Protein AF-A0A1I6LX87-F1 (afdb_monomer_lite)

Secondary structure (DSSP, 8-state):
-HHHHHHHHHHHHHHHHHHHHHHHHHHHHSTTHHHHHHHHHHHHHHHHHHHHHHHHHHHHHHTT-HHHHHHHHHHHHHHHHHHH-HHHHHHHHHHHHHHHTT-

pLDDT: mean 77.74, std 8.69, range [50.84, 90.19]

Foldseek 3Di:
DVVVVVVVVVVVVVVVVVVLVVQLVVCCPDPPNVVSNLVSVLVVVLVVLVVVLVVQLVVCVVVVNPVSNVCSCVVSVVVSVCSVVVVVVVVVVVVVCCVVVPD

Sequence (103 aa):
MKRKIIRAAMLLCMLCMYCVNTAVVAATTATNYGKNAGEWATEQLFWVGIIAVVIVLVGCLLKRSYVGSIITVVAGGIILYFIRNPEKISDIGESLWKIVSGG

Radius of gyration: 18.85 Å; chains: 1; bounding box: 47×18×64 Å

Structure (mmCIF, N/CA/C/O backbone):
data_AF-A0A1I6LX87-F1
#
_entry.id   AF-A0A1I6LX87-F1
#
loop_
_atom_site.group_PDB
_atom_site.id
_atom_site.type_symbol
_atom_site.label_atom_id
_atom_site.label_alt_id
_atom_site.label_comp_id
_atom_site.label_asym_id
_atom_site.label_entity_id
_atom_site.label_seq_id
_atom_site.pdbx_PDB_ins_code
_atom_site.Cartn_x
_atom_site.Cartn_y
_atom_site.Cartn_z
_atom_site.occupancy
_atom_site.B_iso_or_equiv
_atom_site.auth_seq_id
_atom_site.auth_comp_id
_atom_site.auth_asym_id
_atom_site.auth_atom_id
_atom_site.pdbx_PDB_model_num
ATOM 1 N N . MET A 1 1 ? -0.855 8.718 31.966 1.00 56.66 1 MET A N 1
ATOM 2 C CA . MET A 1 1 ? -1.050 7.680 30.923 1.00 56.66 1 MET A CA 1
ATOM 3 C C . MET A 1 1 ? -0.827 8.188 29.496 1.00 56.66 1 MET A C 1
ATOM 5 O O . MET A 1 1 ? 0.032 7.636 28.822 1.00 56.66 1 MET A O 1
ATOM 9 N N . LYS A 1 2 ? -1.480 9.276 29.053 1.00 61.00 2 LYS A N 1
ATOM 10 C CA . LYS A 1 2 ? -1.371 9.808 27.671 1.00 61.00 2 LYS A CA 1
ATOM 11 C C . LYS A 1 2 ? 0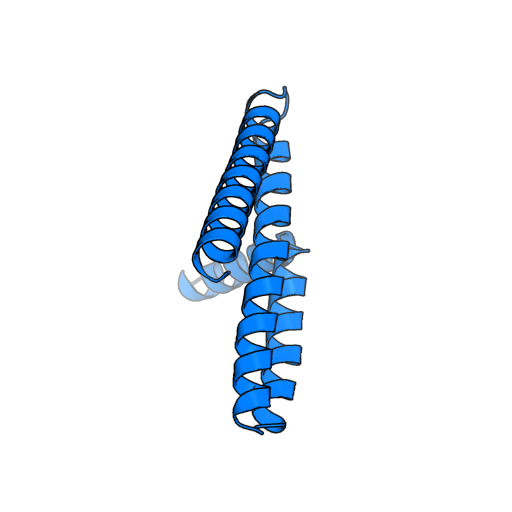.069 10.054 27.171 1.00 61.00 2 LYS A C 1
ATOM 13 O O . LYS A 1 2 ? 0.403 9.668 26.061 1.00 61.00 2 LYS A O 1
ATOM 18 N N . ARG A 1 3 ? 0.966 10.588 28.015 1.00 67.94 3 ARG A N 1
ATOM 19 C CA . ARG A 1 3 ? 2.383 10.829 27.651 1.00 67.94 3 ARG A CA 1
ATOM 20 C C . ARG A 1 3 ? 3.195 9.552 27.377 1.00 67.94 3 ARG A C 1
ATOM 22 O O . ARG A 1 3 ? 4.134 9.602 26.594 1.00 67.94 3 ARG A O 1
ATOM 29 N N . LYS A 1 4 ? 2.847 8.418 28.002 1.00 74.06 4 LYS A N 1
ATOM 30 C CA . LYS A 1 4 ? 3.525 7.127 27.769 1.00 74.06 4 LYS A CA 1
ATOM 31 C C . LYS A 1 4 ? 3.092 6.510 26.435 1.00 74.06 4 LYS A C 1
ATOM 33 O O . LYS A 1 4 ? 3.939 6.017 25.707 1.00 74.06 4 LYS A O 1
ATOM 38 N N . ILE A 1 5 ? 1.807 6.638 26.091 1.00 78.31 5 ILE A N 1
ATOM 39 C CA . ILE A 1 5 ? 1.248 6.189 24.806 1.00 78.31 5 ILE A CA 1
ATOM 40 C C . ILE A 1 5 ? 1.852 6.987 23.645 1.00 78.31 5 ILE A C 1
ATOM 42 O O . ILE A 1 5 ? 2.306 6.399 22.673 1.00 78.31 5 ILE A O 1
ATOM 46 N N . ILE A 1 6 ? 1.943 8.316 23.774 1.00 82.88 6 ILE A N 1
ATOM 47 C CA . ILE A 1 6 ? 2.538 9.168 22.731 1.00 82.88 6 ILE A CA 1
ATOM 48 C C . ILE A 1 6 ? 4.029 8.839 22.532 1.00 82.88 6 ILE A C 1
ATOM 50 O O . ILE A 1 6 ? 4.492 8.745 21.401 1.00 82.88 6 ILE A O 1
ATOM 54 N N . ARG A 1 7 ? 4.787 8.613 23.616 1.00 82.88 7 ARG A N 1
ATOM 55 C CA . ARG A 1 7 ? 6.201 8.201 23.527 1.00 82.88 7 ARG A CA 1
ATOM 56 C C . ARG A 1 7 ? 6.368 6.820 22.892 1.00 82.88 7 ARG A C 1
ATOM 58 O O . ARG A 1 7 ? 7.255 6.656 22.065 1.00 82.88 7 ARG A O 1
ATOM 65 N N . ALA A 1 8 ? 5.510 5.860 23.233 1.00 83.44 8 ALA A N 1
ATOM 66 C CA . ALA A 1 8 ? 5.519 4.534 22.619 1.00 83.44 8 ALA A CA 1
ATOM 67 C C . ALA A 1 8 ? 5.187 4.592 21.117 1.00 83.44 8 ALA A C 1
ATOM 69 O O . ALA A 1 8 ? 5.876 3.963 20.323 1.00 83.44 8 ALA A O 1
ATOM 70 N N . ALA A 1 9 ? 4.201 5.401 20.717 1.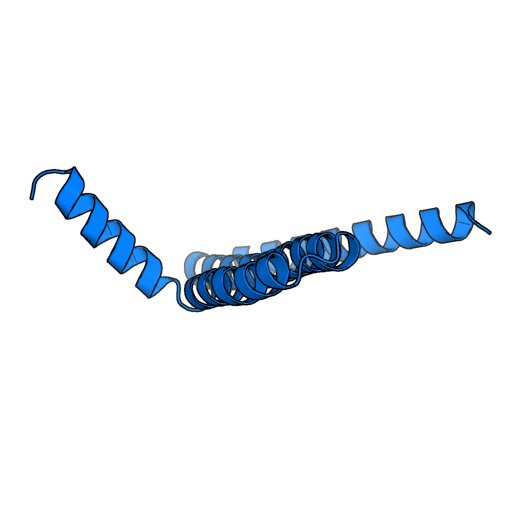00 82.31 9 ALA A N 1
ATOM 71 C CA . ALA A 1 9 ? 3.852 5.605 19.311 1.00 82.31 9 ALA A CA 1
ATOM 72 C C . ALA A 1 9 ? 4.986 6.275 18.516 1.00 82.31 9 ALA A C 1
ATOM 74 O O . ALA A 1 9 ? 5.293 5.849 17.407 1.00 82.31 9 ALA A O 1
ATOM 75 N N . MET A 1 10 ? 5.656 7.280 19.093 1.00 82.81 10 MET A N 1
ATOM 76 C CA . MET A 1 10 ? 6.822 7.911 18.462 1.00 82.81 10 MET A CA 1
ATOM 77 C C . MET A 1 10 ? 7.990 6.934 18.287 1.00 82.81 10 MET A C 1
ATOM 79 O O . MET A 1 10 ? 8.601 6.907 17.223 1.00 82.81 10 MET A O 1
ATOM 83 N N . LEU A 1 11 ? 8.284 6.115 19.303 1.00 85.25 11 LEU A N 1
ATOM 84 C CA . LEU A 1 11 ? 9.334 5.094 19.222 1.00 85.25 11 LEU A CA 1
ATOM 85 C C . LEU A 1 11 ? 9.007 4.015 18.186 1.00 85.25 11 LEU A C 1
ATOM 87 O O . LEU A 1 11 ? 9.892 3.612 17.438 1.00 85.25 11 LEU A O 1
ATOM 91 N N . LEU A 1 12 ? 7.740 3.599 18.095 1.00 86.38 12 LEU A N 1
ATOM 92 C CA . LEU A 1 12 ? 7.280 2.663 17.073 1.00 86.38 12 LEU A CA 1
ATOM 93 C C . LEU A 1 12 ? 7.467 3.245 15.665 1.00 86.38 12 LEU A C 1
ATOM 95 O O . LEU A 1 12 ? 8.058 2.585 14.819 1.00 86.38 12 LEU A O 1
ATOM 99 N N . CYS A 1 13 ? 7.051 4.494 15.426 1.00 80.81 13 CYS A N 1
ATOM 100 C CA . CYS A 1 13 ? 7.267 5.161 14.138 1.00 80.81 13 CYS A CA 1
ATOM 101 C C . CYS A 1 13 ? 8.754 5.261 13.768 1.00 80.81 13 CYS A C 1
ATOM 103 O O . CYS A 1 13 ? 9.115 4.970 12.630 1.00 80.81 13 CYS A O 1
ATOM 105 N N . MET A 1 14 ? 9.618 5.640 14.716 1.00 82.81 14 MET A N 1
ATOM 106 C CA . MET A 1 14 ? 11.064 5.720 14.479 1.00 82.81 14 MET A CA 1
ATOM 107 C C . MET A 1 14 ? 11.675 4.350 14.158 1.00 82.81 14 MET A C 1
ATOM 109 O O . MET A 1 14 ? 12.498 4.251 13.251 1.00 82.81 14 MET A O 1
ATOM 113 N N . LEU A 1 15 ? 11.241 3.290 14.847 1.00 84.81 15 LEU A N 1
ATOM 114 C CA . LEU A 1 15 ? 11.684 1.923 14.577 1.00 84.81 15 LEU A CA 1
ATOM 115 C C . LEU A 1 15 ? 11.241 1.455 13.184 1.00 84.81 15 LEU A C 1
ATOM 117 O O . LEU A 1 15 ? 12.053 0.922 12.435 1.00 84.81 15 LEU A O 1
ATOM 121 N N . CYS A 1 16 ? 9.987 1.715 12.804 1.00 77.94 16 CYS A N 1
ATOM 122 C CA . CYS A 1 16 ? 9.485 1.403 11.467 1.00 77.94 16 CYS A CA 1
ATOM 123 C C . CYS A 1 16 ? 10.295 2.126 10.381 1.00 77.94 16 CYS A C 1
ATOM 125 O O . CYS A 1 16 ? 10.713 1.496 9.415 1.00 77.94 16 CYS A O 1
ATOM 127 N N . MET A 1 17 ? 10.577 3.421 10.557 1.00 80.00 17 MET A N 1
ATOM 128 C CA . MET A 1 17 ? 11.415 4.185 9.624 1.00 80.00 17 MET A CA 1
ATOM 129 C C . MET A 1 17 ? 12.842 3.631 9.534 1.00 80.00 17 MET A C 1
ATOM 131 O O . MET A 1 17 ? 13.406 3.570 8.444 1.00 80.00 17 MET A O 1
ATOM 135 N N . TYR A 1 18 ? 13.414 3.185 10.654 1.00 78.50 18 TYR A N 1
ATOM 136 C CA . TYR A 1 18 ? 14.740 2.574 10.680 1.00 78.50 18 TYR A CA 1
ATOM 137 C C . TYR A 1 18 ? 14.783 1.248 9.906 1.00 78.50 18 TYR A C 1
ATOM 139 O O . TYR A 1 18 ? 15.669 1.063 9.076 1.00 78.50 18 TYR A O 1
ATOM 147 N N . CYS A 1 19 ? 13.800 0.363 10.103 1.00 74.25 19 CYS A N 1
ATOM 148 C CA . CYS A 1 19 ? 13.693 -0.906 9.374 1.00 74.25 19 CYS A CA 1
ATOM 149 C C . CYS A 1 19 ? 13.495 -0.710 7.863 1.00 74.25 19 CYS A C 1
ATOM 151 O O . CYS A 1 19 ? 14.049 -1.455 7.059 1.00 74.25 19 CYS A O 1
ATOM 153 N N . VAL A 1 20 ? 12.725 0.308 7.471 1.00 76.19 20 VAL A N 1
ATOM 154 C CA . VAL A 1 20 ? 12.547 0.687 6.061 1.00 76.19 20 VAL A CA 1
ATOM 155 C C . VAL A 1 20 ? 13.883 1.159 5.483 1.00 76.19 20 VAL A C 1
ATOM 157 O O . VAL A 1 20 ? 14.275 0.699 4.418 1.00 76.19 20 VAL A O 1
ATOM 160 N N . ASN A 1 21 ? 14.628 2.003 6.202 1.00 72.69 21 ASN A N 1
ATOM 161 C CA . ASN A 1 21 ? 15.916 2.517 5.735 1.00 72.69 21 ASN A CA 1
ATOM 162 C C . ASN A 1 21 ? 16.984 1.415 5.596 1.00 72.69 21 ASN A C 1
ATOM 164 O O . ASN A 1 21 ? 17.727 1.401 4.621 1.00 72.69 21 ASN A O 1
ATOM 168 N N . THR A 1 22 ? 17.050 0.453 6.522 1.00 69.88 22 THR A N 1
ATOM 169 C CA . THR A 1 22 ? 17.990 -0.674 6.400 1.00 69.88 22 THR A CA 1
ATOM 170 C C . THR A 1 22 ? 17.620 -1.620 5.260 1.00 69.88 22 THR A C 1
ATOM 172 O O . THR A 1 22 ? 18.516 -2.109 4.575 1.00 69.88 22 THR A O 1
ATOM 175 N N . ALA A 1 23 ? 16.327 -1.831 5.001 1.00 68.19 23 ALA A N 1
ATOM 176 C CA . ALA A 1 23 ? 15.859 -2.597 3.848 1.00 68.19 23 ALA A CA 1
ATOM 177 C C . ALA A 1 23 ? 16.203 -1.904 2.516 1.00 68.19 23 ALA A C 1
ATOM 179 O O . ALA A 1 23 ? 16.660 -2.574 1.592 1.00 68.19 23 ALA A O 1
ATOM 180 N N . VAL A 1 24 ? 16.093 -0.568 2.441 1.00 69.81 24 VAL A N 1
ATOM 181 C CA . VAL A 1 24 ? 16.584 0.215 1.291 1.00 69.81 24 VAL A CA 1
ATOM 182 C C . VAL A 1 24 ? 18.081 0.025 1.117 1.00 69.81 24 VAL A C 1
ATOM 184 O O . VAL A 1 24 ? 18.519 -0.324 0.032 1.00 69.81 24 VAL A O 1
ATOM 187 N N . VAL A 1 25 ? 18.874 0.220 2.174 1.00 67.94 25 VAL A N 1
ATOM 188 C CA . VAL A 1 25 ? 20.341 0.105 2.110 1.00 67.94 25 VAL A CA 1
ATOM 189 C C . VAL A 1 25 ? 20.785 -1.306 1.695 1.00 67.94 25 VAL A C 1
ATOM 191 O O . VAL A 1 25 ? 21.737 -1.462 0.934 1.00 67.94 25 VAL A O 1
ATOM 194 N N . ALA A 1 26 ? 20.080 -2.350 2.136 1.00 65.25 26 ALA A N 1
ATOM 195 C CA . ALA A 1 26 ? 20.334 -3.726 1.711 1.00 65.25 26 ALA A CA 1
ATOM 196 C C . ALA A 1 26 ? 19.944 -3.971 0.240 1.00 65.25 26 ALA A C 1
ATOM 198 O O . ALA A 1 26 ? 20.673 -4.641 -0.492 1.00 65.25 26 ALA A O 1
ATOM 199 N N . ALA A 1 27 ? 18.831 -3.392 -0.221 1.00 61.50 27 ALA A N 1
ATOM 200 C CA . ALA A 1 27 ? 18.418 -3.453 -1.622 1.00 61.50 27 ALA A CA 1
ATOM 201 C C . ALA A 1 27 ? 19.371 -2.673 -2.551 1.00 61.50 27 ALA A C 1
ATOM 203 O O . ALA A 1 27 ? 19.569 -3.073 -3.698 1.00 61.50 27 ALA A O 1
ATOM 204 N N . THR A 1 28 ? 20.003 -1.607 -2.049 1.00 60.25 28 THR A N 1
ATOM 205 C CA . THR A 1 28 ? 20.900 -0.715 -2.801 1.00 60.25 28 THR A CA 1
ATOM 206 C C . THR A 1 28 ? 22.386 -1.089 -2.739 1.00 60.25 28 THR A C 1
ATOM 208 O O . THR A 1 28 ? 23.205 -0.462 -3.402 1.00 60.25 28 THR A O 1
ATOM 211 N N . THR A 1 29 ? 22.778 -2.106 -1.973 1.00 63.62 29 THR A N 1
ATOM 212 C CA . THR A 1 29 ? 24.184 -2.566 -1.890 1.00 63.62 29 THR A CA 1
ATOM 213 C C . THR A 1 29 ? 24.411 -3.94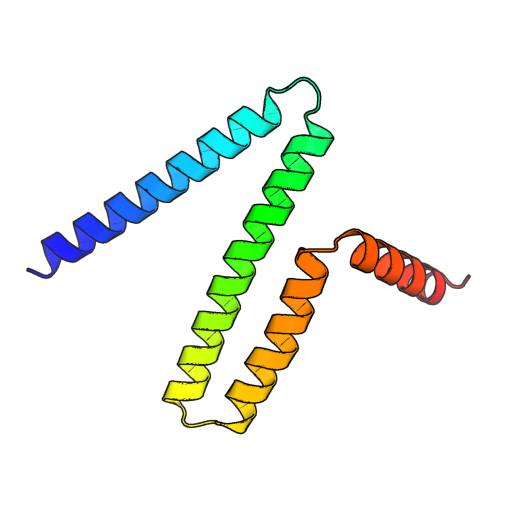9 -2.509 1.00 63.62 29 THR A C 1
ATOM 215 O O . THR A 1 29 ? 25.551 -4.397 -2.624 1.00 63.62 29 THR A O 1
ATOM 218 N N . ALA A 1 30 ? 23.346 -4.618 -2.963 1.00 62.62 30 ALA A N 1
ATOM 219 C CA . ALA A 1 30 ? 23.416 -5.918 -3.624 1.00 62.62 30 ALA A CA 1
ATOM 220 C C . ALA A 1 30 ? 23.796 -5.808 -5.116 1.00 62.62 30 ALA A C 1
ATOM 222 O O . ALA A 1 30 ? 23.468 -4.837 -5.796 1.00 62.62 30 ALA A O 1
ATOM 223 N N . THR A 1 31 ? 24.419 -6.861 -5.657 1.00 64.56 31 THR A N 1
ATOM 224 C CA . THR A 1 31 ? 24.919 -6.972 -7.047 1.00 64.56 31 THR A CA 1
ATOM 225 C C . THR A 1 31 ? 23.849 -6.727 -8.131 1.00 64.56 31 THR A C 1
ATOM 227 O O . THR A 1 31 ? 24.195 -6.440 -9.270 1.00 64.56 31 THR A O 1
ATOM 230 N N . ASN A 1 32 ? 22.556 -6.781 -7.778 1.00 68.44 32 ASN A N 1
ATOM 231 C CA . ASN A 1 32 ? 21.404 -6.504 -8.648 1.00 68.44 32 ASN A CA 1
ATOM 232 C C . ASN A 1 32 ? 20.557 -5.321 -8.133 1.00 68.44 32 ASN A C 1
ATOM 234 O O . ASN A 1 32 ? 19.337 -5.434 -8.000 1.00 68.44 32 ASN A O 1
ATOM 238 N N . TYR A 1 33 ? 21.205 -4.189 -7.844 1.00 64.69 33 TYR A N 1
ATOM 239 C CA . TYR A 1 33 ? 20.602 -2.953 -7.319 1.00 64.69 33 TYR A CA 1
ATOM 240 C C . TYR A 1 33 ? 19.234 -2.615 -7.922 1.00 64.69 33 TYR A C 1
ATOM 242 O O . TYR A 1 33 ? 18.259 -2.430 -7.201 1.00 64.69 33 TYR A O 1
ATOM 250 N N . GLY A 1 34 ? 19.153 -2.530 -9.256 1.00 63.56 34 GLY A N 1
ATOM 251 C CA . GLY A 1 34 ? 17.949 -2.046 -9.938 1.00 63.56 34 GLY A CA 1
ATOM 252 C C . GLY A 1 34 ? 16.750 -2.970 -9.747 1.00 63.56 34 GLY A C 1
ATOM 253 O O . GLY A 1 34 ? 15.638 -2.503 -9.513 1.00 63.56 34 GLY A O 1
ATOM 254 N N . LYS A 1 35 ? 16.991 -4.284 -9.775 1.00 69.56 35 LYS A N 1
ATOM 255 C CA . LYS A 1 35 ? 15.946 -5.287 -9.572 1.00 69.56 35 LYS A CA 1
ATOM 256 C C . LYS A 1 35 ? 15.481 -5.309 -8.116 1.00 69.56 35 LYS A C 1
ATOM 258 O O . LYS A 1 35 ? 14.287 -5.218 -7.860 1.00 69.56 35 LYS A O 1
ATOM 263 N N . ASN A 1 36 ? 16.420 -5.328 -7.173 1.00 72.44 36 ASN A N 1
ATOM 264 C CA . ASN A 1 36 ? 16.102 -5.414 -5.748 1.00 72.44 36 ASN A CA 1
ATOM 265 C C . ASN A 1 36 ? 15.443 -4.131 -5.219 1.00 72.44 36 ASN A C 1
ATOM 267 O O . ASN A 1 36 ? 14.510 -4.203 -4.425 1.00 72.44 36 ASN A O 1
ATOM 271 N N . ALA A 1 37 ? 15.886 -2.954 -5.671 1.00 68.56 37 ALA A N 1
ATOM 272 C CA . ALA A 1 37 ? 15.253 -1.686 -5.318 1.00 68.56 37 ALA A CA 1
ATOM 273 C C . ALA A 1 37 ? 13.847 -1.557 -5.927 1.00 68.56 37 ALA A C 1
ATOM 275 O O . ALA A 1 37 ? 12.946 -1.039 -5.269 1.00 68.56 37 ALA A O 1
ATOM 276 N N . GLY A 1 38 ? 13.644 -2.052 -7.155 1.00 68.06 38 GLY A N 1
ATOM 277 C CA . GLY A 1 38 ? 12.333 -2.094 -7.805 1.00 68.06 38 GLY A CA 1
ATOM 278 C C . GLY A 1 38 ? 11.343 -3.018 -7.091 1.00 68.06 38 GLY A C 1
ATOM 279 O O . GLY A 1 38 ? 10.216 -2.611 -6.807 1.00 68.06 38 GLY A O 1
ATOM 280 N N . GLU A 1 39 ? 11.770 -4.233 -6.738 1.00 76.50 39 GLU A N 1
ATOM 281 C CA . GLU A 1 39 ? 10.964 -5.183 -5.959 1.00 76.50 39 GLU A CA 1
ATOM 282 C C . GLU A 1 39 ? 10.620 -4.605 -4.575 1.00 76.50 39 GLU A C 1
ATOM 284 O O . GLU A 1 39 ? 9.446 -4.556 -4.208 1.00 76.50 39 GLU A O 1
ATOM 289 N N . TRP A 1 40 ? 11.605 -4.043 -3.864 1.00 74.81 40 TRP A N 1
ATOM 290 C CA . TRP A 1 40 ? 11.399 -3.397 -2.565 1.00 74.81 40 TRP A CA 1
ATOM 291 C C . TRP A 1 40 ? 10.421 -2.212 -2.631 1.00 74.81 40 TRP A C 1
ATOM 293 O O . TRP A 1 40 ? 9.509 -2.105 -1.810 1.00 74.81 40 TRP A O 1
ATOM 303 N N . ALA A 1 41 ? 10.563 -1.328 -3.623 1.00 75.06 41 ALA A N 1
ATOM 304 C CA . ALA A 1 41 ? 9.675 -0.177 -3.785 1.00 75.06 41 ALA A CA 1
ATOM 305 C C . ALA A 1 41 ? 8.233 -0.609 -4.093 1.00 75.06 41 ALA A C 1
ATOM 307 O O . ALA A 1 41 ? 7.282 -0.027 -3.569 1.00 75.06 41 ALA A O 1
ATOM 308 N N . THR A 1 42 ? 8.072 -1.658 -4.901 1.00 75.88 42 THR A N 1
ATOM 309 C CA . THR A 1 42 ? 6.765 -2.234 -5.242 1.00 75.88 42 THR A CA 1
ATOM 310 C C . THR A 1 42 ? 6.096 -2.856 -4.015 1.00 75.88 42 THR A C 1
ATOM 312 O O . THR A 1 42 ? 4.910 -2.629 -3.765 1.00 75.88 42 THR A O 1
ATOM 315 N N . GLU A 1 43 ? 6.856 -3.586 -3.196 1.00 79.25 43 GLU A N 1
ATOM 316 C CA . GLU A 1 43 ? 6.360 -4.133 -1.931 1.00 79.25 43 GLU A CA 1
ATOM 317 C C . GLU A 1 43 ? 5.947 -3.033 -0.953 1.00 79.25 43 GLU A C 1
ATOM 319 O O . GLU A 1 43 ? 4.867 -3.102 -0.360 1.00 79.25 43 GLU A O 1
ATOM 324 N N . GLN A 1 44 ? 6.756 -1.982 -0.824 1.00 76.38 44 GLN A N 1
ATOM 325 C CA . GLN A 1 44 ? 6.451 -0.862 0.056 1.00 76.38 44 GLN A CA 1
ATOM 326 C C . GLN A 1 44 ? 5.190 -0.109 -0.399 1.00 76.38 44 GLN A C 1
ATOM 328 O O . GLN A 1 44 ? 4.327 0.205 0.424 1.00 76.38 44 GLN A O 1
ATOM 333 N N . LEU A 1 45 ? 5.037 0.133 -1.706 1.00 80.88 45 LEU A N 1
ATOM 334 C CA . LEU A 1 45 ? 3.846 0.757 -2.293 1.00 80.88 45 LEU A CA 1
ATOM 335 C C . LEU A 1 45 ? 2.576 -0.058 -2.039 1.00 80.88 45 LEU A C 1
ATOM 337 O O . LEU A 1 45 ? 1.528 0.524 -1.757 1.00 80.88 45 LEU A O 1
ATOM 341 N N . PHE A 1 46 ? 2.656 -1.389 -2.087 1.00 79.50 46 PHE A N 1
ATOM 342 C CA . PHE A 1 46 ? 1.513 -2.261 -1.820 1.00 79.50 46 PHE A CA 1
ATOM 343 C C . PHE A 1 46 ? 1.007 -2.098 -0.382 1.00 79.50 46 PHE A C 1
ATOM 345 O O . PHE A 1 46 ? -0.183 -1.874 -0.154 1.00 79.50 46 PHE A O 1
ATOM 352 N N . TRP A 1 47 ? 1.915 -2.130 0.596 1.00 81.31 47 TRP A N 1
ATOM 353 C CA . TRP A 1 47 ? 1.558 -1.971 2.006 1.00 81.31 47 TRP A CA 1
ATOM 354 C C . TRP A 1 47 ? 1.056 -0.566 2.341 1.00 81.31 47 TRP A C 1
ATOM 356 O O . TRP A 1 47 ? 0.066 -0.422 3.062 1.00 81.31 47 TRP A O 1
ATOM 366 N N . VAL A 1 48 ? 1.680 0.474 1.782 1.00 84.19 48 VAL A N 1
ATOM 367 C CA . VAL A 1 48 ? 1.197 1.857 1.921 1.00 84.19 48 VAL A CA 1
ATOM 368 C C . VAL A 1 48 ? -0.194 2.011 1.297 1.00 84.19 48 VAL A C 1
ATOM 370 O O . VAL A 1 48 ? -1.073 2.625 1.904 1.00 84.19 48 VAL A O 1
ATOM 373 N N . GLY A 1 49 ? -0.430 1.395 0.135 1.00 82.50 49 GLY A N 1
ATOM 374 C CA . GLY A 1 49 ? -1.735 1.354 -0.520 1.00 82.50 49 GLY A CA 1
ATOM 375 C C . GLY A 1 49 ? -2.812 0.700 0.350 1.00 82.50 49 GLY A C 1
ATOM 376 O O . GLY A 1 49 ? -3.904 1.250 0.481 1.00 82.50 49 GLY A O 1
ATOM 377 N N . ILE A 1 50 ? -2.501 -0.420 1.015 1.00 87.44 50 ILE A N 1
ATOM 378 C CA . ILE A 1 50 ? -3.435 -1.092 1.935 1.00 87.44 50 ILE A CA 1
ATOM 379 C C . ILE A 1 50 ? -3.821 -0.152 3.076 1.00 87.44 50 ILE A C 1
ATOM 381 O O . ILE A 1 50 ? -5.006 0.008 3.368 1.00 87.44 50 ILE A O 1
ATOM 385 N N . ILE A 1 51 ? -2.839 0.500 3.703 1.00 87.81 51 ILE A N 1
ATOM 386 C CA . ILE A 1 51 ? -3.088 1.428 4.812 1.00 87.81 51 ILE A CA 1
ATOM 387 C C . ILE A 1 51 ? -3.988 2.582 4.353 1.00 87.81 51 ILE A C 1
ATOM 389 O O . ILE A 1 51 ? -4.948 2.921 5.047 1.00 87.81 51 ILE A O 1
ATOM 393 N N . ALA A 1 52 ? -3.733 3.148 3.172 1.00 84.19 52 ALA A N 1
ATOM 394 C CA . ALA A 1 52 ? -4.558 4.213 2.609 1.00 84.19 52 ALA A CA 1
ATOM 395 C C . ALA A 1 52 ? -6.014 3.763 2.388 1.00 84.19 52 ALA A C 1
ATOM 397 O O . ALA A 1 52 ? -6.940 4.457 2.813 1.00 84.19 52 ALA A O 1
ATOM 398 N N . VAL A 1 53 ? -6.228 2.580 1.798 1.00 88.31 53 VAL A N 1
ATOM 399 C CA . VAL A 1 53 ? -7.571 2.007 1.592 1.00 88.31 53 VAL A CA 1
ATOM 400 C C . VAL A 1 53 ? -8.285 1.795 2.925 1.00 88.31 53 VAL A C 1
ATOM 402 O O . VAL A 1 53 ? -9.450 2.163 3.056 1.00 88.31 53 VAL A O 1
ATOM 405 N N . VAL A 1 54 ? -7.591 1.270 3.938 1.00 89.06 54 VAL A N 1
ATOM 406 C CA . VAL A 1 54 ? -8.157 1.054 5.278 1.00 89.06 54 VAL A CA 1
ATOM 407 C C . VAL A 1 54 ? -8.570 2.376 5.930 1.00 89.06 54 VAL A C 1
ATOM 409 O O . VAL A 1 54 ? -9.671 2.460 6.470 1.00 89.06 54 VAL A O 1
ATOM 412 N N . ILE A 1 55 ? -7.747 3.426 5.852 1.00 89.06 55 ILE A N 1
ATOM 413 C CA . ILE A 1 55 ? -8.075 4.746 6.420 1.00 89.06 55 ILE A CA 1
ATOM 414 C C . ILE A 1 55 ? -9.332 5.329 5.761 1.00 89.06 55 ILE A C 1
ATOM 416 O O . ILE A 1 55 ? -10.238 5.792 6.460 1.00 89.06 55 ILE A O 1
ATOM 420 N N . VAL A 1 56 ? -9.417 5.277 4.428 1.00 86.88 56 VAL A N 1
ATOM 421 C CA . VAL A 1 56 ? -10.591 5.766 3.687 1.00 86.88 56 VAL A CA 1
ATOM 422 C C . VAL A 1 56 ? -11.827 4.934 4.029 1.00 86.88 56 VAL A C 1
ATOM 424 O O . VAL A 1 56 ? -12.888 5.499 4.296 1.00 86.88 56 VAL A O 1
ATOM 427 N N . LEU A 1 57 ? -11.687 3.608 4.109 1.00 86.12 57 LEU A N 1
ATOM 428 C CA . LEU A 1 57 ? -12.781 2.701 4.445 1.00 86.12 57 LEU A CA 1
ATOM 429 C C . LEU A 1 57 ? -13.330 2.969 5.850 1.00 86.12 57 LEU A C 1
ATOM 431 O O . LEU A 1 57 ? -14.546 3.059 6.022 1.00 86.12 57 LEU A O 1
ATOM 435 N N . VAL A 1 58 ? -12.454 3.162 6.841 1.00 88.31 58 VAL A N 1
ATOM 436 C CA . VAL A 1 58 ? -12.842 3.564 8.201 1.00 88.31 58 VAL A CA 1
ATOM 437 C C . VAL A 1 58 ? -13.587 4.899 8.166 1.00 88.31 58 VAL A C 1
ATOM 439 O O . VAL A 1 58 ? -14.649 5.017 8.773 1.00 88.31 58 VAL A O 1
ATOM 442 N N . GLY A 1 59 ? -13.106 5.882 7.399 1.00 85.69 59 GLY A N 1
ATOM 443 C CA . GLY A 1 59 ? -13.799 7.158 7.206 1.00 85.69 59 GLY A CA 1
ATOM 444 C C . GLY A 1 59 ? -15.208 7.012 6.609 1.00 85.69 59 GLY A C 1
ATOM 445 O O . GLY A 1 59 ? -16.146 7.663 7.075 1.00 85.69 59 GLY A O 1
ATOM 446 N N . CYS A 1 60 ? -15.388 6.135 5.618 1.00 85.44 60 CYS A N 1
ATOM 447 C CA . CYS A 1 60 ? -16.693 5.835 5.018 1.00 85.44 60 CYS A CA 1
ATOM 448 C C . CYS A 1 60 ? -17.643 5.130 5.996 1.00 85.44 60 CYS A C 1
ATOM 450 O O . CYS A 1 60 ? -18.820 5.495 6.074 1.00 85.44 60 CYS A O 1
ATOM 452 N N . LEU A 1 61 ? -17.128 4.179 6.783 1.00 82.19 61 LEU A N 1
ATOM 453 C CA . LEU A 1 61 ? -17.898 3.458 7.799 1.00 82.19 61 LEU A CA 1
ATOM 454 C C . LEU A 1 61 ? -18.344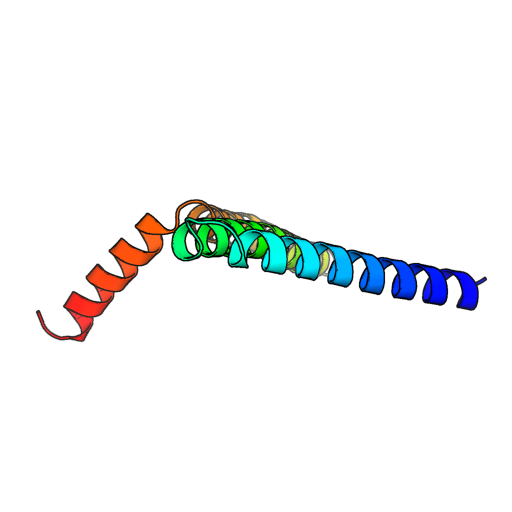 4.383 8.938 1.00 82.19 61 LEU A C 1
ATOM 456 O O . LEU A 1 61 ? -19.499 4.318 9.353 1.00 82.19 61 LEU A O 1
ATOM 460 N N . LEU A 1 62 ? -17.482 5.305 9.384 1.00 89.75 62 LEU A N 1
ATOM 461 C CA . LEU A 1 62 ? -17.835 6.330 10.375 1.00 89.75 62 LEU A CA 1
ATOM 462 C C . LEU A 1 62 ? -18.945 7.265 9.876 1.00 89.75 62 LEU A C 1
ATOM 464 O O . LEU A 1 62 ? -19.796 7.687 10.653 1.00 89.75 62 LEU A O 1
ATOM 468 N N . LYS A 1 63 ? -18.977 7.551 8.569 1.00 87.44 63 LYS A N 1
ATOM 469 C CA . LYS A 1 63 ? -20.052 8.321 7.920 1.00 87.44 63 LYS A CA 1
ATOM 470 C C . LYS A 1 63 ? -21.295 7.485 7.596 1.00 87.44 63 LYS A C 1
ATOM 472 O O . LYS A 1 63 ? -22.225 8.010 6.990 1.00 87.44 63 LYS A O 1
ATOM 477 N N . ARG A 1 64 ? -21.320 6.198 7.971 1.00 85.31 64 ARG A N 1
ATOM 478 C CA . ARG A 1 64 ? -22.405 5.243 7.685 1.00 85.31 64 ARG A CA 1
ATOM 479 C C . ARG A 1 64 ? -22.740 5.129 6.187 1.00 85.31 64 ARG A C 1
ATOM 481 O O . ARG A 1 64 ? -23.851 4.762 5.816 1.00 85.31 64 ARG A O 1
ATOM 488 N N . SER A 1 65 ? -21.773 5.444 5.321 1.00 84.25 65 SER A N 1
ATOM 489 C CA . SER A 1 65 ? -21.934 5.419 3.868 1.00 84.25 65 SER A CA 1
ATOM 490 C C . SER A 1 65 ? -21.552 4.048 3.322 1.00 84.25 65 SER A C 1
ATOM 492 O O . SER A 1 65 ? -20.411 3.812 2.928 1.00 84.25 65 SER A O 1
ATOM 494 N N . TYR A 1 66 ? -22.523 3.135 3.293 1.00 80.50 66 TYR A N 1
ATOM 495 C CA . TYR A 1 66 ? -22.318 1.766 2.811 1.00 80.50 66 TYR A CA 1
ATOM 496 C C . TYR A 1 66 ? -21.934 1.714 1.326 1.00 80.50 66 TYR A C 1
ATOM 498 O O . TYR A 1 66 ? -21.056 0.945 0.945 1.00 80.50 66 TYR A O 1
ATOM 506 N N . VAL A 1 67 ? -22.527 2.582 0.499 1.00 84.19 67 VAL A N 1
ATOM 507 C CA . VAL A 1 67 ? -22.187 2.693 -0.930 1.00 84.19 67 VAL A CA 1
ATOM 508 C C . VAL A 1 67 ? -20.744 3.170 -1.106 1.00 84.19 67 VAL A C 1
ATOM 510 O O . VAL A 1 67 ? -19.995 2.585 -1.884 1.00 84.19 67 VAL A O 1
ATOM 513 N N . GLY A 1 68 ? -20.323 4.180 -0.334 1.00 79.56 68 GLY A N 1
ATOM 514 C CA . GLY A 1 68 ? -18.945 4.672 -0.351 1.00 79.56 68 GLY A CA 1
ATOM 515 C C . GLY A 1 68 ? -17.943 3.594 0.060 1.00 79.56 68 GLY A C 1
ATOM 516 O O . GLY A 1 68 ? -16.949 3.400 -0.628 1.00 79.56 68 GLY A O 1
ATOM 517 N N . SER A 1 69 ? -18.243 2.831 1.114 1.00 82.06 69 SER A N 1
ATOM 518 C CA . SER A 1 69 ? -17.401 1.715 1.555 1.00 82.06 69 SER A CA 1
ATOM 519 C C . SER A 1 69 ? -17.228 0.642 0.479 1.00 82.06 69 SER A C 1
ATOM 521 O O . SER A 1 69 ? -16.106 0.196 0.252 1.00 82.06 69 SER A O 1
ATOM 523 N N . ILE A 1 70 ? -18.304 0.252 -0.215 1.00 85.44 70 ILE A N 1
ATOM 524 C CA . ILE A 1 70 ? -18.231 -0.736 -1.304 1.00 85.44 70 ILE A CA 1
ATOM 525 C C . ILE A 1 70 ? -17.340 -0.214 -2.435 1.00 85.44 70 ILE A C 1
ATOM 527 O O . ILE A 1 70 ? -16.441 -0.925 -2.882 1.00 85.44 70 ILE A O 1
ATOM 531 N N . ILE A 1 71 ? -17.527 1.043 -2.851 1.00 87.94 71 ILE A N 1
ATOM 532 C CA . ILE A 1 71 ? -16.702 1.668 -3.894 1.00 87.94 71 ILE A CA 1
ATOM 533 C C . ILE A 1 71 ? -15.233 1.718 -3.466 1.00 87.94 71 ILE A C 1
ATOM 535 O O . ILE A 1 71 ? -14.362 1.385 -4.261 1.00 87.94 71 ILE A O 1
ATOM 539 N N . THR A 1 72 ? -14.937 2.078 -2.214 1.00 86.19 72 THR A N 1
ATOM 540 C CA . THR A 1 72 ? -13.564 2.113 -1.691 1.00 86.19 72 THR A CA 1
ATOM 541 C 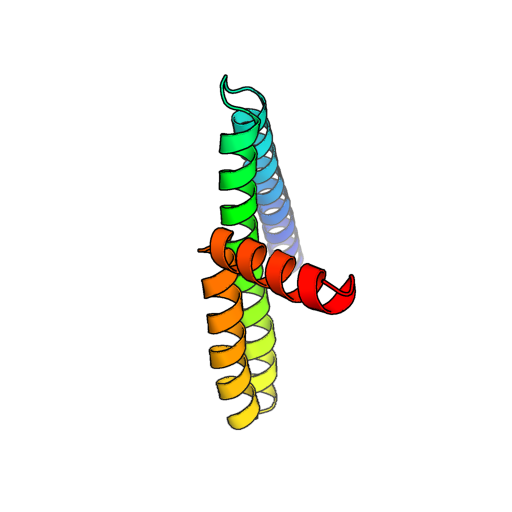C . THR A 1 72 ? -12.908 0.736 -1.691 1.00 86.19 72 THR A C 1
ATOM 543 O O . THR A 1 72 ? -11.733 0.637 -2.032 1.00 86.19 72 THR A O 1
ATOM 546 N N . VAL A 1 73 ? -13.640 -0.330 -1.356 1.00 88.62 73 VAL A N 1
ATOM 547 C CA . VAL A 1 73 ? -13.105 -1.700 -1.411 1.00 88.62 73 VAL A CA 1
ATOM 548 C C . VAL A 1 73 ? -12.828 -2.119 -2.853 1.00 88.62 73 VAL A C 1
ATOM 550 O O . VAL A 1 73 ? -11.755 -2.646 -3.133 1.00 88.62 73 VAL A O 1
ATOM 553 N N . VAL A 1 74 ? -13.753 -1.851 -3.778 1.00 90.19 74 VAL A N 1
ATOM 554 C CA . VAL A 1 74 ? -13.593 -2.217 -5.193 1.00 90.19 74 VAL A CA 1
ATOM 555 C C . VAL A 1 74 ? -12.460 -1.416 -5.838 1.00 90.19 74 VAL A C 1
ATOM 557 O O . VAL A 1 74 ? -11.526 -2.002 -6.380 1.00 90.19 74 VAL A O 1
ATOM 560 N N . ALA A 1 75 ? -12.487 -0.087 -5.733 1.00 88.25 75 ALA A N 1
ATOM 561 C CA . ALA A 1 75 ? -11.458 0.784 -6.298 1.00 88.25 75 ALA A CA 1
ATOM 562 C C . ALA A 1 75 ? -10.092 0.559 -5.634 1.00 88.25 75 ALA A C 1
ATOM 564 O O . ALA A 1 75 ? -9.080 0.451 -6.323 1.00 88.25 75 ALA A O 1
ATOM 565 N N . GLY A 1 76 ? -10.060 0.423 -4.306 1.00 86.62 76 GLY A N 1
ATOM 566 C CA . GLY A 1 76 ? -8.846 0.109 -3.558 1.00 86.62 76 GLY A CA 1
ATOM 567 C C . GLY A 1 76 ? -8.257 -1.245 -3.947 1.00 86.62 76 GLY A C 1
ATOM 568 O O . GLY A 1 76 ? -7.053 -1.347 -4.156 1.00 86.62 76 GLY A O 1
ATOM 569 N N . GLY A 1 77 ? -9.100 -2.267 -4.121 1.00 86.94 77 GLY A N 1
ATOM 570 C CA . GLY A 1 77 ? -8.688 -3.587 -4.598 1.00 86.94 77 GLY A CA 1
ATOM 571 C C . GLY A 1 77 ? -8.100 -3.555 -6.009 1.00 86.94 77 GLY A C 1
ATOM 572 O O . GLY A 1 77 ? -7.063 -4.170 -6.246 1.00 86.94 77 GLY A O 1
ATOM 573 N N . ILE A 1 78 ? -8.702 -2.787 -6.923 1.00 87.56 78 ILE A N 1
ATOM 574 C CA . ILE A 1 78 ? -8.181 -2.588 -8.285 1.00 87.56 78 ILE A CA 1
ATOM 575 C C . ILE A 1 78 ? -6.803 -1.916 -8.245 1.00 87.56 78 ILE A C 1
ATOM 577 O O . ILE A 1 78 ? -5.863 -2.395 -8.876 1.00 87.56 78 ILE A O 1
ATOM 581 N N . ILE A 1 79 ? -6.652 -0.842 -7.467 1.00 85.44 79 ILE A N 1
ATOM 582 C CA . ILE A 1 79 ? -5.373 -0.130 -7.326 1.00 85.44 79 ILE A CA 1
ATOM 583 C C . ILE A 1 79 ? -4.295 -1.061 -6.753 1.00 85.44 79 ILE A C 1
ATOM 585 O O . ILE A 1 79 ? -3.189 -1.129 -7.284 1.00 85.44 79 ILE A O 1
ATOM 589 N N . LEU A 1 80 ? -4.619 -1.829 -5.709 1.00 86.25 80 LEU A N 1
ATOM 590 C CA . LEU A 1 80 ? -3.696 -2.791 -5.103 1.00 86.25 80 LEU A CA 1
ATOM 591 C C . LEU A 1 80 ? -3.300 -3.920 -6.059 1.00 86.25 80 LEU A C 1
ATOM 593 O O . LEU A 1 80 ? -2.143 -4.340 -6.061 1.00 86.25 80 LEU A O 1
ATOM 597 N N . TYR A 1 81 ? -4.234 -4.388 -6.889 1.00 84.69 81 TYR A N 1
ATOM 598 C CA . TYR A 1 81 ? -3.959 -5.379 -7.924 1.00 84.69 81 TYR A CA 1
ATOM 599 C C . TYR A 1 81 ? -2.934 -4.865 -8.941 1.00 84.69 81 TYR A C 1
ATOM 601 O O . TYR A 1 81 ? -1.996 -5.586 -9.280 1.00 84.69 81 TYR A O 1
ATOM 609 N N . PHE A 1 82 ? -3.067 -3.612 -9.380 1.00 82.56 82 PHE A N 1
ATOM 610 C CA . PHE A 1 82 ? -2.111 -2.990 -10.293 1.00 82.56 82 PHE A CA 1
ATOM 611 C C . PHE A 1 82 ? -0.741 -2.764 -9.649 1.00 82.56 82 PHE A C 1
ATOM 613 O O . PHE A 1 82 ? 0.271 -3.034 -10.286 1.00 82.56 82 PHE A O 1
ATOM 620 N N . ILE A 1 83 ? -0.685 -2.360 -8.376 1.00 78.81 83 ILE A N 1
ATOM 621 C CA . ILE A 1 83 ? 0.590 -2.225 -7.650 1.00 78.81 83 ILE A CA 1
ATOM 622 C C . ILE A 1 83 ? 1.317 -3.576 -7.559 1.00 78.81 83 ILE A C 1
ATOM 624 O O . ILE A 1 83 ? 2.535 -3.627 -7.676 1.00 78.81 83 ILE A O 1
ATOM 628 N N . ARG A 1 84 ? 0.587 -4.686 -7.394 1.00 78.19 84 ARG A N 1
ATOM 629 C CA . ARG A 1 84 ? 1.173 -6.037 -7.351 1.00 78.19 84 ARG A CA 1
ATOM 630 C C . ARG A 1 84 ? 1.610 -6.554 -8.730 1.00 78.19 84 ARG A C 1
ATOM 632 O O . ARG A 1 84 ? 2.410 -7.480 -8.789 1.00 78.19 84 ARG A O 1
ATOM 639 N N . ASN A 1 85 ? 1.095 -5.971 -9.814 1.00 79.56 85 ASN A N 1
ATOM 640 C CA . ASN A 1 85 ? 1.368 -6.359 -11.200 1.00 79.56 85 ASN A CA 1
ATOM 641 C C . ASN A 1 85 ? 1.847 -5.138 -12.014 1.00 79.56 85 ASN A C 1
ATOM 643 O O . ASN A 1 85 ? 1.120 -4.665 -12.894 1.00 79.56 85 ASN A O 1
ATOM 647 N N . PRO A 1 86 ? 3.055 -4.610 -11.736 1.00 67.94 86 PRO A N 1
ATOM 648 C CA . PRO A 1 86 ? 3.541 -3.356 -12.320 1.00 67.94 86 PRO A CA 1
ATOM 649 C C . PRO A 1 86 ? 3.635 -3.384 -13.853 1.00 67.94 86 PRO A C 1
ATOM 651 O O . PRO A 1 86 ? 3.448 -2.353 -14.496 1.00 67.94 86 PRO A O 1
ATOM 654 N N . GLU A 1 87 ? 3.835 -4.560 -14.452 1.00 75.62 87 GLU A N 1
ATOM 655 C CA . GLU A 1 87 ? 3.865 -4.751 -15.910 1.00 75.62 87 GLU A CA 1
ATOM 656 C C . GLU A 1 87 ? 2.568 -4.272 -16.577 1.00 75.62 87 GLU A C 1
ATOM 658 O O . GLU A 1 87 ? 2.598 -3.588 -17.593 1.00 75.62 87 GLU A O 1
ATOM 663 N N . LYS A 1 88 ? 1.417 -4.512 -15.936 1.00 72.75 88 LYS A N 1
ATOM 664 C CA . LYS A 1 88 ? 0.112 -4.080 -16.452 1.00 72.75 88 LYS A CA 1
ATOM 665 C C . LYS A 1 88 ? -0.054 -2.565 -16.436 1.00 72.75 88 LYS A C 1
ATOM 667 O O . LYS A 1 88 ? -0.747 -2.029 -17.293 1.00 72.75 88 LYS A O 1
ATOM 672 N N . ILE A 1 89 ? 0.572 -1.871 -15.483 1.00 68.25 89 ILE A N 1
ATOM 673 C CA . ILE A 1 89 ? 0.580 -0.403 -15.456 1.00 68.25 89 ILE A CA 1
ATOM 674 C C . ILE A 1 89 ? 1.460 0.131 -16.586 1.00 68.25 89 ILE A C 1
ATOM 676 O O . ILE A 1 89 ? 1.060 1.085 -17.250 1.00 68.25 89 ILE A O 1
ATOM 680 N N . SER A 1 90 ? 2.621 -0.487 -16.822 1.00 70.94 90 SER A N 1
ATOM 681 C CA . SER A 1 90 ? 3.517 -0.103 -17.918 1.00 70.94 90 SER A CA 1
ATOM 682 C C . SER A 1 90 ? 2.836 -0.272 -19.276 1.00 70.94 90 SER A C 1
ATOM 684 O O . SER A 1 90 ? 2.823 0.668 -20.063 1.00 70.94 90 SER A O 1
ATOM 686 N N . ASP A 1 91 ? 2.169 -1.407 -19.505 1.00 75.12 91 ASP A N 1
ATOM 687 C CA . ASP A 1 91 ? 1.428 -1.690 -20.741 1.00 75.12 91 ASP A CA 1
ATOM 688 C C . ASP A 1 91 ? 0.301 -0.671 -20.987 1.00 75.12 91 ASP A C 1
ATOM 690 O O . ASP A 1 91 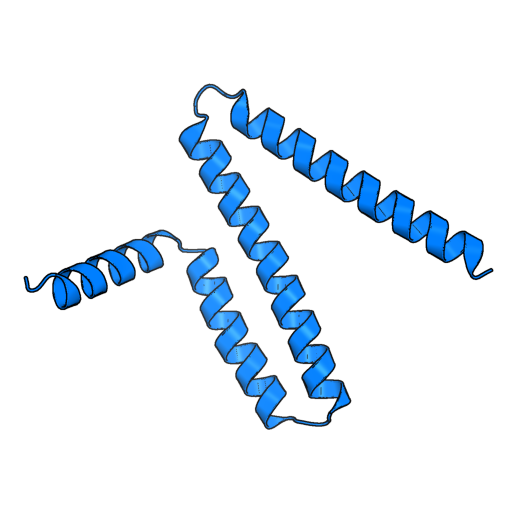? 0.098 -0.197 -22.109 1.00 75.12 91 ASP A O 1
ATOM 694 N N . ILE A 1 92 ? -0.438 -0.303 -19.932 1.00 72.44 92 ILE A N 1
ATOM 695 C CA . ILE A 1 92 ? -1.493 0.719 -20.002 1.00 72.44 92 ILE A CA 1
ATOM 696 C C . ILE A 1 92 ? -0.879 2.097 -20.258 1.00 72.44 92 ILE A C 1
ATOM 698 O O . ILE A 1 92 ? -1.397 2.847 -21.082 1.00 72.44 92 ILE A O 1
ATOM 702 N N . GLY A 1 93 ? 0.221 2.431 -19.584 1.00 67.50 93 GLY A N 1
ATOM 703 C CA . GLY A 1 93 ? 0.942 3.688 -19.759 1.00 67.50 93 GLY A CA 1
ATOM 704 C C . GLY A 1 93 ? 1.472 3.853 -21.180 1.00 67.50 93 GLY A C 1
ATOM 705 O O . GLY A 1 93 ? 1.251 4.896 -21.787 1.00 67.50 93 GLY A O 1
ATOM 706 N N . GLU A 1 94 ? 2.082 2.814 -21.748 1.00 77.75 94 GLU A N 1
ATOM 707 C CA . GLU A 1 94 ? 2.542 2.802 -23.139 1.00 77.75 94 GLU A CA 1
ATOM 708 C C . GLU A 1 94 ? 1.382 2.873 -24.134 1.00 77.75 94 GLU A C 1
ATOM 710 O O . GLU A 1 94 ? 1.468 3.595 -25.127 1.00 77.75 94 GLU A O 1
ATOM 715 N N . SER A 1 95 ? 0.275 2.179 -23.861 1.00 76.00 95 SER A N 1
ATOM 716 C CA . SER A 1 95 ? -0.921 2.216 -24.710 1.00 76.00 95 SER A CA 1
ATOM 717 C C . SER A 1 95 ? -1.576 3.600 -24.710 1.00 76.00 95 SER A C 1
ATOM 719 O O . SER A 1 95 ? -1.907 4.132 -25.768 1.00 76.00 95 SER A O 1
ATOM 721 N N . LEU A 1 96 ? -1.717 4.222 -23.536 1.00 76.75 96 LEU A N 1
ATOM 722 C CA . LEU A 1 96 ? -2.228 5.587 -23.394 1.00 76.75 96 LEU A CA 1
ATOM 723 C C . LEU A 1 96 ? -1.262 6.612 -23.991 1.00 76.75 96 LEU A C 1
ATOM 725 O O . LEU A 1 96 ? -1.704 7.550 -24.649 1.00 76.75 96 LEU A O 1
ATOM 729 N N . TRP A 1 97 ? 0.047 6.422 -23.813 1.00 75.69 97 TRP A N 1
ATOM 730 C CA . TRP A 1 97 ? 1.065 7.282 -24.406 1.00 75.69 97 TRP A CA 1
ATOM 731 C C . TRP A 1 97 ? 1.053 7.201 -25.929 1.00 75.69 97 TRP A C 1
ATOM 733 O O . TRP A 1 97 ? 1.122 8.237 -26.577 1.00 75.69 97 TRP A O 1
ATOM 743 N N . LYS A 1 98 ? 0.883 6.014 -26.524 1.00 80.75 98 LYS A N 1
ATOM 744 C CA . LYS A 1 98 ? 0.690 5.855 -27.976 1.00 80.75 98 LYS A CA 1
ATOM 745 C C . LYS A 1 98 ? -0.539 6.606 -28.488 1.00 80.75 98 LYS A C 1
ATOM 747 O O . LYS A 1 98 ? -0.447 7.287 -29.500 1.00 80.75 98 LYS A O 1
ATOM 752 N N . ILE A 1 99 ? -1.657 6.531 -27.765 1.00 79.62 99 ILE A N 1
ATOM 753 C CA . ILE A 1 99 ? -2.892 7.249 -28.121 1.00 79.62 99 ILE A CA 1
ATOM 754 C C . ILE A 1 99 ? -2.696 8.771 -28.011 1.00 79.62 99 ILE A C 1
ATOM 756 O O . ILE A 1 99 ? -3.143 9.515 -28.878 1.00 79.62 99 ILE A O 1
ATOM 760 N N . VAL A 1 100 ? -2.014 9.249 -26.964 1.00 77.44 100 VAL A N 1
ATOM 761 C CA . VAL A 1 100 ? -1.783 10.686 -26.717 1.00 77.44 100 VAL A CA 1
ATOM 762 C C . VAL A 1 100 ? -0.708 11.282 -27.626 1.00 77.44 100 VAL A C 1
ATOM 764 O O . VAL A 1 100 ? -0.847 12.419 -28.068 1.00 77.44 100 VAL A O 1
ATOM 767 N N . SER A 1 101 ? 0.359 10.537 -27.915 1.00 80.25 101 SER A N 1
ATOM 768 C CA . SER A 1 101 ? 1.451 10.979 -28.795 1.00 80.25 101 SER A CA 1
ATOM 769 C C . SER A 1 101 ? 1.098 10.907 -30.283 1.00 80.25 101 SER A C 1
ATOM 771 O O . SER A 1 101 ? 1.914 11.302 -31.111 1.00 80.25 101 SER A O 1
ATOM 773 N N . GLY A 1 102 ? -0.126 10.480 -30.617 1.00 57.78 102 GLY A N 1
ATOM 774 C CA . GLY A 1 102 ? -0.627 10.460 -31.988 1.00 57.78 102 GLY A CA 1
ATOM 775 C C . GLY A 1 102 ? 0.034 9.389 -32.852 1.00 57.78 102 GLY A C 1
ATOM 776 O O . GLY A 1 102 ? 0.350 9.666 -34.008 1.00 57.78 102 GLY A O 1
ATOM 777 N N . GLY A 1 103 ? 0.276 8.204 -32.280 1.00 50.84 103 GLY A N 1
ATOM 778 C CA . GLY A 1 103 ? 0.563 7.006 -33.070 1.00 50.84 103 GLY A CA 1
ATOM 779 C C . GLY A 1 103 ? -0.579 6.648 -34.013 1.00 50.84 103 GLY A C 1
ATOM 780 O O . GLY A 1 103 ? -1.749 6.929 -33.665 1.00 50.84 103 GLY A O 1
#

InterPro domains:
  IPR049746 TcpD-like, C-terminal domain [NF040686] (41-89)

Organism: NCBI:txid37658